Protein AF-A0A0D0SEL2-F1 (afdb_monomer_lite)

Foldseek 3Di:
DPVVVLVVLLVVVVVVLVVCVVDDDDPVCLVVVLVVLLVSCVVRVPHCNLVVVLVVCCVPCVSSSVSSVVSNVVVVVVVVVVVVVVVVVVVVVVVVVVVPDDDDDDD

Structure (mmCIF, N/CA/C/O backbone):
data_AF-A0A0D0SEL2-F1
#
_entry.id   AF-A0A0D0SEL2-F1
#
loop_
_atom_site.group_PDB
_atom_site.id
_atom_site.type_symbol
_atom_site.label_atom_id
_atom_site.label_alt_id
_atom_site.label_comp_id
_atom_site.label_asym_id
_atom_site.label_entity_id
_atom_site.label_seq_id
_atom_site.pdbx_PDB_ins_code
_atom_site.Cartn_x
_atom_site.Cartn_y
_atom_site.Cartn_z
_atom_site.occupancy
_atom_site.B_iso_or_equiv
_atom_site.auth_seq_id
_atom_site.auth_comp_id
_atom_site.auth_asym_id
_atom_site.auth_atom_id
_atom_site.pdbx_PDB_model_num
ATOM 1 N N . MET A 1 1 ? 2.648 6.028 -20.923 1.00 52.12 1 MET A N 1
ATOM 2 C CA . MET A 1 1 ? 2.053 4.824 -20.292 1.00 52.12 1 MET A CA 1
ATOM 3 C C . MET A 1 1 ? 0.564 4.854 -20.600 1.00 52.12 1 MET A C 1
ATOM 5 O O . MET A 1 1 ? 0.037 5.943 -20.703 1.00 52.12 1 MET A O 1
ATOM 9 N N . ASN A 1 2 ? -0.090 3.720 -20.859 1.00 67.12 2 ASN A N 1
ATOM 10 C CA . ASN A 1 2 ? -1.486 3.712 -21.319 1.00 67.12 2 ASN A CA 1
ATOM 11 C C . ASN A 1 2 ? -2.415 4.026 -20.129 1.00 67.12 2 ASN A C 1
ATOM 13 O O . ASN A 1 2 ? -2.504 3.191 -19.227 1.00 67.12 2 ASN A O 1
ATOM 17 N N . ASP A 1 3 ? -3.071 5.189 -20.113 1.00 77.81 3 ASP A N 1
ATOM 18 C CA . ASP A 1 3 ? -3.820 5.729 -18.958 1.00 77.81 3 ASP A CA 1
ATOM 19 C C . ASP A 1 3 ? -4.830 4.728 -18.372 1.00 77.81 3 ASP A C 1
ATOM 21 O O . ASP A 1 3 ? -4.972 4.594 -17.160 1.00 77.81 3 ASP A O 1
ATOM 25 N N . ILE A 1 4 ? -5.440 3.901 -19.224 1.00 82.88 4 ILE A N 1
ATOM 26 C CA . ILE A 1 4 ? -6.373 2.837 -18.820 1.00 82.88 4 ILE A CA 1
ATOM 27 C C . ILE A 1 4 ? -5.707 1.774 -17.931 1.00 82.88 4 ILE A C 1
ATOM 29 O O . ILE A 1 4 ? -6.330 1.268 -17.000 1.00 82.88 4 ILE A O 1
ATOM 33 N N . LYS A 1 5 ? -4.452 1.395 -18.208 1.00 82.44 5 LYS A N 1
ATOM 34 C CA . LYS A 1 5 ? -3.726 0.413 -17.382 1.00 82.44 5 LYS A CA 1
ATOM 35 C C . LYS A 1 5 ? -3.393 0.994 -16.010 1.00 82.44 5 LYS A C 1
ATOM 37 O O . LYS A 1 5 ? -3.497 0.278 -15.021 1.00 82.44 5 LYS A O 1
ATOM 42 N N . SER A 1 6 ? -3.038 2.279 -15.962 1.00 83.69 6 SER A N 1
ATOM 43 C CA . SER A 1 6 ? -2.809 2.992 -14.704 1.00 83.69 6 SER A CA 1
ATOM 44 C C . SER A 1 6 ? -4.096 3.061 -13.882 1.00 83.69 6 SER A C 1
ATOM 46 O O . SER A 1 6 ? -4.086 2.633 -12.737 1.00 83.69 6 SER A O 1
ATOM 48 N N . LEU A 1 7 ? -5.225 3.448 -14.485 1.00 89.50 7 LEU A N 1
ATOM 49 C CA . LEU A 1 7 ? -6.523 3.491 -13.798 1.00 89.50 7 LEU A CA 1
ATOM 50 C C . LEU A 1 7 ? -6.971 2.127 -13.255 1.00 89.50 7 LEU A C 1
ATOM 52 O O . LEU A 1 7 ? -7.503 2.049 -12.151 1.00 89.50 7 LEU A O 1
ATOM 56 N N . LYS A 1 8 ? -6.750 1.039 -14.005 1.00 91.50 8 LYS A N 1
ATOM 57 C CA . LYS A 1 8 ? -7.037 -0.321 -13.516 1.00 91.50 8 LYS A CA 1
ATOM 58 C C . LYS A 1 8 ? -6.174 -0.687 -12.310 1.00 91.50 8 LYS A C 1
ATOM 60 O O . LYS A 1 8 ? -6.702 -1.214 -11.340 1.00 91.50 8 LYS A O 1
ATOM 65 N N . SER A 1 9 ? -4.885 -0.357 -12.364 1.00 90.25 9 SER A N 1
ATOM 66 C CA . SER A 1 9 ? -3.959 -0.567 -11.251 1.00 90.25 9 SER A CA 1
ATOM 67 C C . SER A 1 9 ? -4.385 0.208 -10.002 1.00 90.25 9 SER A C 1
ATOM 69 O O . SER A 1 9 ? -4.382 -0.362 -8.917 1.00 90.25 9 SER A O 1
ATOM 71 N N . GLU A 1 10 ? -4.776 1.479 -10.140 1.00 93.56 10 GLU A N 1
ATOM 72 C CA . GLU A 1 10 ? -5.270 2.275 -9.005 1.00 93.56 10 GLU A CA 1
ATOM 73 C C . GLU A 1 10 ? -6.530 1.654 -8.400 1.00 93.56 10 GLU A C 1
ATOM 75 O O . GLU A 1 10 ? -6.624 1.482 -7.187 1.00 93.56 10 GLU A O 1
ATOM 80 N N . LYS A 1 11 ? -7.480 1.247 -9.250 1.00 95.38 11 LYS A N 1
ATOM 81 C CA . LYS A 1 11 ? -8.711 0.603 -8.794 1.00 95.38 11 LYS A CA 1
ATOM 82 C C . LYS A 1 11 ? -8.430 -0.674 -7.995 1.00 95.38 11 LYS A C 1
ATOM 84 O O . LYS A 1 11 ? -9.000 -0.847 -6.925 1.00 95.38 11 LYS A O 1
ATOM 89 N N . GLU A 1 12 ? -7.561 -1.550 -8.497 1.00 96.44 12 GLU A N 1
ATOM 90 C CA . GLU A 1 12 ? -7.219 -2.811 -7.823 1.00 96.44 12 GLU A CA 1
ATOM 91 C C . GLU A 1 12 ? -6.582 -2.575 -6.446 1.00 96.44 12 GLU A C 1
ATOM 93 O O . GLU A 1 12 ? -6.900 -3.280 -5.485 1.00 96.44 12 GLU A O 1
ATOM 98 N N . VAL A 1 13 ? -5.728 -1.554 -6.326 1.00 95.56 13 VAL A N 1
ATOM 99 C CA . VAL A 1 13 ? -5.121 -1.162 -5.047 1.00 95.56 13 VAL A CA 1
ATOM 100 C C . VAL A 1 13 ? -6.167 -0.594 -4.087 1.00 95.56 13 VAL A C 1
ATOM 102 O O . VAL A 1 13 ? -6.196 -0.996 -2.925 1.00 95.56 13 VAL A O 1
ATOM 105 N N . LEU A 1 14 ? -7.058 0.285 -4.554 1.00 95.50 14 LEU A N 1
ATOM 106 C CA . LEU A 1 14 ? -8.132 0.836 -3.722 1.00 95.50 14 LEU A CA 1
ATOM 107 C C . LEU A 1 14 ? -9.092 -0.248 -3.227 1.00 95.50 14 LEU A C 1
ATOM 109 O O . LEU A 1 14 ? -9.390 -0.286 -2.035 1.00 95.50 14 LEU A O 1
ATOM 113 N N . ASP A 1 15 ? -9.535 -1.153 -4.103 1.00 96.38 15 ASP A N 1
ATOM 114 C CA . ASP A 1 15 ? -10.434 -2.255 -3.736 1.00 96.38 15 ASP A CA 1
ATOM 115 C C . ASP A 1 15 ? -9.804 -3.137 -2.638 1.00 96.38 15 ASP A C 1
ATOM 117 O O . ASP A 1 15 ? -10.468 -3.507 -1.664 1.00 96.38 15 ASP A O 1
ATOM 121 N N . PHE A 1 16 ? -8.501 -3.416 -2.747 1.00 96.50 16 PHE A N 1
ATOM 122 C CA . PHE A 1 16 ? -7.738 -4.130 -1.723 1.00 96.50 16 PHE A CA 1
ATOM 123 C C . PHE A 1 16 ? -7.666 -3.361 -0.397 1.00 96.50 16 PHE A C 1
ATOM 125 O O . PHE A 1 16 ? -7.975 -3.917 0.660 1.00 96.50 16 PHE A O 1
ATOM 132 N N . LEU A 1 17 ? -7.299 -2.080 -0.448 1.00 94.56 17 LEU A N 1
ATOM 133 C CA . LEU A 1 17 ? -7.143 -1.223 0.728 1.00 94.56 17 LEU A CA 1
ATOM 134 C C . LEU A 1 17 ? -8.464 -1.037 1.487 1.00 94.56 17 LEU A C 1
ATOM 136 O O . LEU A 1 17 ? -8.499 -1.191 2.709 1.00 94.56 17 LEU A O 1
ATOM 140 N N . PHE A 1 18 ? -9.572 -0.804 0.779 1.00 93.25 18 PHE A N 1
ATOM 141 C CA . PHE A 1 18 ? -10.907 -0.751 1.383 1.00 93.25 18 PHE A CA 1
ATOM 142 C C . PHE A 1 18 ? -11.337 -2.095 1.983 1.00 93.25 18 PHE A C 1
ATOM 144 O O . PHE A 1 18 ? -12.065 -2.121 2.978 1.00 93.25 18 PHE A O 1
ATOM 151 N N . GLY A 1 19 ? -10.875 -3.213 1.416 1.00 93.12 19 GLY A N 1
ATOM 152 C CA . GLY A 1 19 ? -11.035 -4.536 2.013 1.00 93.12 19 GLY A CA 1
ATOM 153 C C . GLY A 1 19 ? -10.352 -4.647 3.378 1.00 93.12 19 GLY A C 1
ATOM 154 O O . GLY A 1 19 ? -10.956 -5.166 4.316 1.00 93.12 19 GLY A O 1
ATOM 155 N N . LEU A 1 20 ? -9.139 -4.101 3.513 1.00 92.00 20 LEU A N 1
ATOM 156 C CA . LEU A 1 20 ? -8.376 -4.130 4.764 1.00 92.00 20 LEU A CA 1
ATOM 157 C C . LEU A 1 20 ? -8.990 -3.277 5.882 1.00 92.00 20 LEU A C 1
ATOM 159 O O . LEU A 1 20 ? -8.858 -3.657 7.041 1.00 92.00 20 LEU A O 1
ATOM 163 N N . ILE A 1 21 ? -9.701 -2.182 5.572 1.00 88.25 21 ILE A N 1
ATOM 164 C CA . ILE A 1 21 ? -10.388 -1.360 6.599 1.00 88.25 21 ILE A CA 1
ATOM 165 C C . ILE A 1 21 ? -11.343 -2.205 7.441 1.00 88.25 21 ILE A C 1
ATOM 167 O O . ILE A 1 21 ? -11.486 -1.990 8.641 1.00 88.25 21 ILE A O 1
ATOM 171 N N . LYS A 1 22 ? -12.004 -3.179 6.812 1.00 86.12 22 LYS A N 1
ATOM 172 C CA . LYS A 1 22 ? -13.014 -4.019 7.466 1.00 86.12 22 LYS A CA 1
ATOM 173 C C . LYS A 1 22 ? -12.406 -5.066 8.401 1.00 86.12 22 LYS A C 1
ATOM 175 O O . LYS A 1 22 ? -13.153 -5.784 9.061 1.00 86.12 22 LYS A O 1
ATOM 180 N N . ILE A 1 23 ? -11.080 -5.188 8.427 1.00 89.12 23 ILE A N 1
ATOM 181 C CA . ILE A 1 23 ? -10.359 -6.191 9.201 1.00 89.12 23 ILE A CA 1
ATOM 182 C C . ILE A 1 23 ? -9.791 -5.533 10.455 1.00 89.12 23 ILE A C 1
ATOM 184 O O . ILE A 1 23 ? -9.002 -4.592 10.387 1.00 89.12 23 ILE A O 1
ATOM 188 N N . GLU A 1 24 ? -10.148 -6.073 11.618 1.00 89.81 24 GLU A N 1
ATOM 189 C CA . GLU A 1 24 ? -9.512 -5.687 12.872 1.00 89.81 24 GLU A CA 1
ATOM 190 C C . GLU A 1 24 ? -8.069 -6.212 12.915 1.00 89.81 24 GLU A C 1
ATOM 192 O O . GLU A 1 24 ? -7.814 -7.417 12.800 1.00 89.81 24 GLU A O 1
ATOM 197 N N . ILE A 1 25 ? -7.108 -5.301 13.075 1.00 90.00 25 ILE A N 1
ATOM 198 C CA . ILE A 1 25 ? -5.687 -5.645 13.140 1.00 90.00 25 ILE A CA 1
ATOM 199 C C . ILE A 1 25 ? -5.320 -5.969 14.584 1.00 90.00 25 ILE A C 1
ATOM 201 O O . ILE A 1 25 ? -5.417 -5.135 15.482 1.00 90.00 25 ILE A O 1
ATOM 205 N N . THR A 1 26 ? -4.846 -7.188 14.794 1.00 92.81 26 THR A N 1
ATOM 206 C CA . THR A 1 26 ? -4.451 -7.731 16.090 1.00 92.81 26 THR A CA 1
ATOM 207 C C . THR A 1 26 ? -3.031 -8.285 16.014 1.00 92.81 26 THR A C 1
ATOM 209 O O . THR A 1 26 ? -2.457 -8.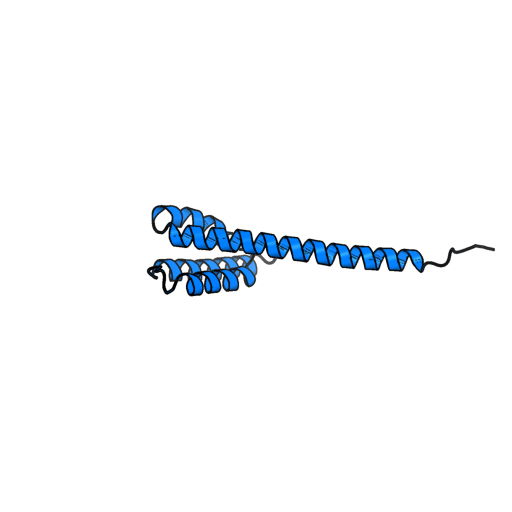471 14.941 1.00 92.81 26 THR A O 1
ATOM 212 N N . LYS A 1 27 ? -2.437 -8.606 17.167 1.00 91.31 27 LYS A N 1
ATOM 213 C CA . LYS A 1 27 ? -1.076 -9.165 17.219 1.00 91.31 27 LYS A CA 1
ATOM 214 C C . LYS A 1 27 ? -0.927 -10.495 16.471 1.00 91.31 27 LYS A C 1
ATOM 216 O O . LYS A 1 27 ? 0.181 -10.831 16.080 1.00 91.31 27 LYS A O 1
ATOM 221 N N . THR A 1 28 ? -2.008 -11.251 16.287 1.00 93.88 28 THR A N 1
ATOM 222 C CA . THR A 1 28 ? -1.969 -12.571 15.641 1.00 93.88 28 THR A CA 1
ATOM 223 C C . THR A 1 28 ? -2.065 -12.499 14.119 1.00 93.88 28 THR A C 1
ATOM 225 O O . THR A 1 28 ? -1.640 -13.439 13.455 1.00 93.88 28 THR A O 1
ATOM 228 N N . ASN A 1 29 ? -2.603 -11.411 13.554 1.00 93.81 29 ASN A N 1
ATOM 229 C CA . ASN A 1 29 ? -2.802 -11.271 12.106 1.00 93.81 29 ASN A CA 1
ATOM 230 C C . ASN A 1 29 ? -1.950 -10.167 11.459 1.00 93.81 29 ASN A C 1
ATOM 232 O O . ASN A 1 29 ? -1.878 -10.106 10.233 1.00 93.81 29 ASN A O 1
ATOM 236 N N . ILE A 1 30 ? -1.269 -9.334 12.254 1.00 93.69 30 ILE A N 1
ATOM 237 C CA . ILE A 1 30 ? -0.495 -8.188 11.762 1.00 93.69 30 ILE A CA 1
ATOM 238 C C . ILE A 1 30 ? 0.579 -8.573 10.735 1.00 93.69 30 ILE A C 1
ATOM 240 O O . ILE A 1 30 ? 0.722 -7.898 9.718 1.00 93.69 30 ILE A O 1
ATOM 244 N N . GLU A 1 31 ? 1.294 -9.681 10.944 1.00 93.38 31 GLU A N 1
ATOM 245 C CA . GLU A 1 31 ? 2.327 -10.156 10.013 1.00 93.38 31 GLU A CA 1
ATOM 246 C C . GLU A 1 31 ? 1.728 -10.631 8.685 1.00 93.38 31 GLU A C 1
ATOM 248 O O . GLU A 1 31 ? 2.267 -10.347 7.613 1.00 93.38 31 GLU A O 1
ATOM 253 N N . SER A 1 32 ? 0.579 -11.308 8.748 1.00 95.38 32 SER A N 1
ATOM 254 C CA . SER A 1 32 ? -0.142 -11.767 7.561 1.00 95.38 32 SER A CA 1
ATOM 255 C C . SER A 1 32 ? -0.659 -10.582 6.745 1.00 95.38 32 SER A C 1
ATOM 257 O O . SER A 1 32 ? -0.410 -10.520 5.543 1.00 95.38 32 SER A O 1
ATOM 259 N N . ILE A 1 33 ? -1.279 -9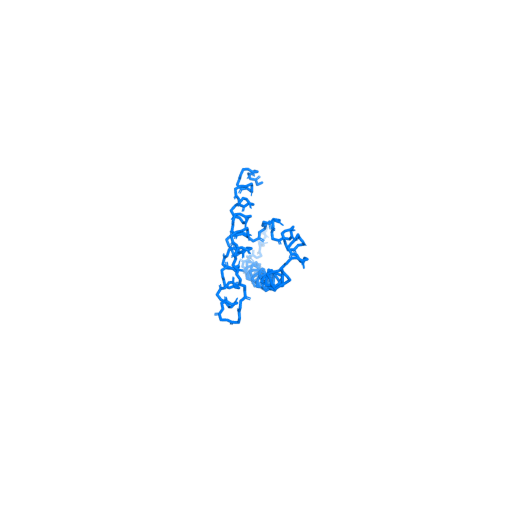.593 7.397 1.00 94.44 33 ILE A N 1
ATOM 260 C CA . ILE A 1 33 ? -1.761 -8.366 6.744 1.00 94.44 33 ILE A CA 1
ATOM 261 C C . ILE A 1 33 ? -0.591 -7.580 6.142 1.00 94.44 33 ILE A C 1
ATOM 263 O O . ILE A 1 33 ? -0.669 -7.147 4.994 1.00 94.44 33 ILE A O 1
ATOM 267 N N . SER A 1 34 ? 0.518 -7.444 6.875 1.00 93.88 34 SER A N 1
ATOM 268 C CA . SER A 1 34 ? 1.738 -6.803 6.371 1.00 93.88 34 SER A CA 1
ATOM 269 C C . SER A 1 34 ? 2.267 -7.498 5.111 1.00 93.88 34 SER A C 1
ATOM 271 O O . SER A 1 34 ? 2.580 -6.837 4.123 1.00 93.88 34 SER A O 1
ATOM 273 N N . SER A 1 35 ? 2.290 -8.834 5.107 1.00 93.75 35 SER A N 1
ATOM 274 C CA . SER A 1 35 ? 2.727 -9.628 3.951 1.00 93.75 35 SER A CA 1
ATOM 275 C C . SER A 1 35 ? 1.803 -9.434 2.746 1.00 93.75 35 SER A C 1
ATOM 277 O O . SER A 1 35 ? 2.283 -9.241 1.631 1.00 93.75 35 SER A O 1
ATOM 279 N N . MET A 1 36 ? 0.483 -9.399 2.962 1.00 95.75 36 MET A N 1
ATOM 280 C CA . MET A 1 36 ? -0.490 -9.114 1.900 1.00 95.75 36 MET A CA 1
ATOM 281 C C . MET A 1 36 ? -0.284 -7.720 1.293 1.00 95.75 36 MET A C 1
ATOM 283 O O . MET A 1 36 ? -0.322 -7.573 0.071 1.00 95.75 36 MET A O 1
ATOM 287 N N . ILE A 1 37 ? -0.043 -6.703 2.130 1.00 94.88 37 ILE A N 1
ATOM 288 C CA . ILE A 1 37 ? 0.270 -5.340 1.671 1.00 94.88 37 ILE A CA 1
ATOM 289 C C . ILE A 1 37 ? 1.546 -5.359 0.825 1.00 94.88 37 ILE A C 1
ATOM 291 O O . ILE A 1 37 ? 1.548 -4.828 -0.285 1.00 94.88 37 ILE A O 1
ATOM 295 N N . TYR A 1 38 ? 2.607 -6.008 1.311 1.00 92.56 38 TYR A N 1
ATOM 296 C CA . TYR A 1 38 ? 3.879 -6.108 0.599 1.00 92.56 38 TYR A CA 1
ATOM 297 C C . TYR A 1 38 ? 3.731 -6.764 -0.782 1.00 92.56 38 TYR A C 1
ATOM 299 O O . TYR A 1 38 ? 4.210 -6.229 -1.783 1.00 92.56 38 TYR A O 1
ATOM 307 N N . GLU A 1 39 ? 3.027 -7.895 -0.865 1.00 92.75 39 GLU A N 1
ATOM 308 C CA . GLU A 1 39 ? 2.774 -8.588 -2.133 1.00 92.75 39 GLU A CA 1
ATOM 309 C C . GLU A 1 39 ? 1.973 -7.734 -3.118 1.00 92.75 39 GLU A C 1
ATOM 311 O O . GLU A 1 39 ? 2.253 -7.733 -4.320 1.00 92.75 39 GLU A O 1
ATOM 316 N N . MET A 1 40 ? 0.981 -6.992 -2.625 1.00 94.75 40 MET A N 1
ATOM 317 C CA . MET A 1 40 ? 0.172 -6.118 -3.466 1.00 94.75 40 MET A CA 1
ATOM 318 C C . MET A 1 40 ? 0.976 -4.907 -3.958 1.00 94.75 40 MET A C 1
ATOM 320 O O . MET A 1 40 ? 0.881 -4.540 -5.131 1.00 94.75 40 MET A O 1
ATOM 324 N N . MET A 1 41 ? 1.843 -4.341 -3.114 1.00 92.00 41 MET A N 1
ATOM 325 C CA . MET A 1 41 ? 2.779 -3.285 -3.512 1.00 92.00 41 MET A CA 1
ATOM 326 C C . MET A 1 41 ? 3.807 -3.777 -4.537 1.00 92.00 41 MET A C 1
ATOM 328 O O . MET A 1 41 ? 4.156 -3.035 -5.447 1.00 92.00 41 MET A O 1
ATOM 332 N N . LEU A 1 42 ? 4.262 -5.032 -4.464 1.00 88.88 42 LEU A N 1
ATOM 333 C CA . LEU A 1 42 ? 5.133 -5.606 -5.499 1.00 88.88 42 LEU A CA 1
ATOM 334 C C . LEU A 1 42 ? 4.443 -5.693 -6.868 1.00 88.88 42 LEU A C 1
ATOM 336 O O . LEU A 1 42 ? 5.101 -5.518 -7.895 1.00 88.88 42 LEU A O 1
ATOM 340 N N . LYS A 1 43 ? 3.131 -5.959 -6.891 1.00 90.25 43 LYS A N 1
ATOM 341 C CA . LYS A 1 43 ? 2.330 -6.002 -8.126 1.00 90.25 43 LYS A CA 1
ATOM 342 C C . LYS A 1 43 ? 2.038 -4.602 -8.671 1.00 90.25 43 LYS A C 1
ATOM 344 O O . LYS A 1 43 ? 2.093 -4.403 -9.883 1.00 90.25 43 LYS A O 1
ATOM 349 N N . HIS A 1 44 ? 1.780 -3.640 -7.783 1.00 90.62 44 HIS A N 1
ATOM 350 C CA . HIS A 1 44 ? 1.387 -2.269 -8.125 1.00 90.62 44 HIS A CA 1
ATOM 351 C C . HIS A 1 44 ? 2.272 -1.221 -7.420 1.00 90.62 44 HIS A C 1
ATOM 353 O O . HIS A 1 44 ? 1.775 -0.434 -6.609 1.00 90.62 44 HIS A O 1
ATOM 359 N N . PRO A 1 45 ? 3.587 -1.180 -7.712 1.00 85.19 45 PRO A N 1
ATOM 360 C CA . PRO A 1 45 ? 4.556 -0.409 -6.922 1.00 85.19 45 PRO A CA 1
ATOM 361 C C . PRO A 1 45 ? 4.458 1.106 -7.098 1.00 85.19 45 PRO A C 1
ATOM 363 O O . PRO A 1 45 ? 4.979 1.851 -6.279 1.00 85.19 45 PRO A O 1
ATOM 366 N N . THR A 1 46 ? 3.829 1.571 -8.176 1.00 84.75 46 THR A N 1
ATOM 367 C CA . THR A 1 46 ? 3.714 2.994 -8.520 1.00 84.75 46 THR A CA 1
ATOM 368 C C . THR A 1 46 ? 2.298 3.533 -8.345 1.00 84.75 46 THR A C 1
ATOM 370 O O . THR A 1 46 ? 2.009 4.607 -8.864 1.00 84.75 46 THR A O 1
ATOM 373 N N . ALA A 1 47 ? 1.395 2.773 -7.718 1.00 89.06 47 ALA A N 1
ATOM 374 C CA . ALA A 1 47 ? 0.028 3.236 -7.523 1.00 89.06 47 ALA A CA 1
ATOM 375 C C . ALA A 1 47 ? 0.009 4.387 -6.507 1.00 89.06 47 ALA A C 1
ATOM 377 O O . ALA A 1 47 ? 0.530 4.242 -5.399 1.00 89.06 47 ALA A O 1
ATOM 378 N N . THR A 1 48 ? -0.584 5.524 -6.861 1.00 88.56 48 THR A N 1
ATOM 379 C CA . THR A 1 48 ? -0.639 6.690 -5.962 1.00 88.56 48 THR A CA 1
ATOM 380 C C . THR A 1 48 ? -1.586 6.451 -4.792 1.00 88.56 48 THR A C 1
ATOM 382 O O . THR A 1 48 ? -1.383 7.004 -3.711 1.00 88.56 48 THR A O 1
ATOM 385 N N . SER A 1 49 ? -2.549 5.541 -4.966 1.00 92.44 49 SER A N 1
ATOM 386 C CA . SER A 1 49 ? -3.520 5.157 -3.940 1.00 92.44 49 SER A CA 1
ATOM 387 C C . SER A 1 49 ? -2.887 4.707 -2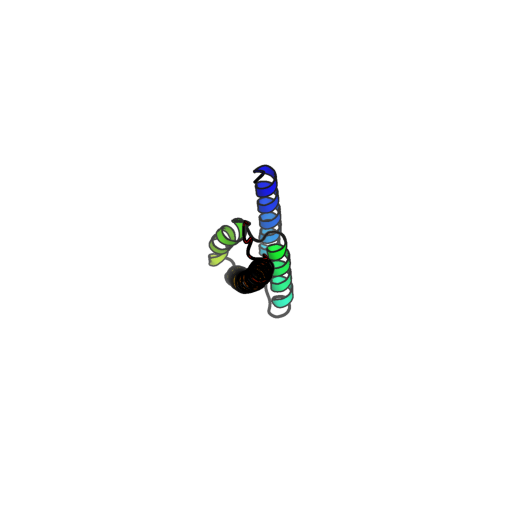.619 1.00 92.44 49 SER A C 1
ATOM 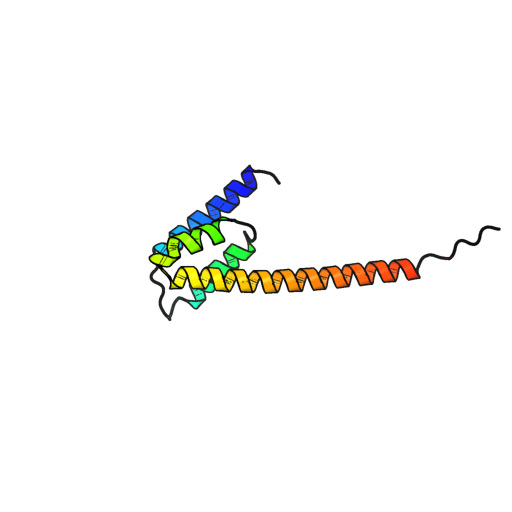389 O O . SER A 1 49 ? -3.499 4.904 -1.575 1.00 92.44 49 SER A O 1
ATOM 391 N N . TRP A 1 50 ? -1.665 4.155 -2.615 1.00 91.94 50 TRP A N 1
ATOM 392 C CA . TRP A 1 50 ? -0.957 3.816 -1.369 1.00 91.94 50 TRP A CA 1
ATOM 393 C C . TRP A 1 50 ? -0.730 5.041 -0.481 1.00 91.94 50 TRP A C 1
ATOM 395 O O . TRP A 1 50 ? -0.967 4.993 0.728 1.00 91.94 50 TRP A O 1
ATOM 405 N N . PHE A 1 51 ? -0.284 6.137 -1.095 1.00 88.94 51 PHE A N 1
ATOM 406 C CA . PHE A 1 51 ? -0.007 7.392 -0.415 1.00 88.94 51 PHE A CA 1
ATOM 407 C C . PHE A 1 51 ? -1.312 8.035 0.049 1.00 88.94 51 PHE A C 1
ATOM 409 O O . PHE A 1 51 ? -1.471 8.279 1.245 1.00 88.94 51 PHE A O 1
ATOM 416 N N . ASP A 1 52 ? -2.260 8.236 -0.869 1.00 89.44 52 ASP A N 1
ATOM 417 C CA . ASP A 1 52 ? -3.523 8.931 -0.592 1.00 89.44 52 ASP A CA 1
ATOM 418 C C . ASP A 1 52 ? -4.319 8.229 0.514 1.00 89.44 52 ASP A C 1
ATOM 420 O O . ASP A 1 52 ? -4.784 8.853 1.473 1.00 89.44 52 ASP A O 1
ATOM 424 N N . PHE A 1 53 ? -4.402 6.902 0.434 1.00 91.31 53 PHE A N 1
ATOM 425 C CA . PHE A 1 53 ? -5.124 6.099 1.408 1.00 91.31 53 PHE A CA 1
ATOM 426 C C . PHE A 1 53 ? -4.459 6.103 2.785 1.00 91.31 53 PHE A C 1
ATOM 428 O O . PHE A 1 53 ? -5.153 6.177 3.799 1.00 91.31 53 PHE A O 1
ATOM 435 N N . ARG A 1 54 ? -3.119 6.062 2.850 1.00 91.25 54 ARG A N 1
ATOM 436 C CA . ARG A 1 54 ? -2.389 6.155 4.124 1.00 91.25 54 ARG A CA 1
ATOM 437 C C . ARG A 1 54 ? -2.764 7.427 4.882 1.00 91.25 54 ARG A C 1
ATOM 439 O O . ARG A 1 54 ? -2.941 7.361 6.095 1.00 91.25 54 ARG A O 1
ATOM 446 N N . PHE A 1 55 ? -2.876 8.566 4.192 1.00 88.62 55 PHE A N 1
ATOM 447 C CA . PHE A 1 55 ? -3.307 9.815 4.827 1.00 88.62 55 PHE A CA 1
ATOM 448 C C . PHE A 1 55 ? -4.761 9.741 5.272 1.00 88.62 55 PHE A C 1
ATOM 450 O O . PHE A 1 55 ? -5.042 10.048 6.430 1.00 88.62 55 PHE A O 1
ATOM 457 N N . ALA A 1 56 ? -5.652 9.274 4.397 1.00 88.56 56 ALA A N 1
ATOM 458 C CA . ALA A 1 56 ? -7.078 9.186 4.693 1.00 88.56 56 ALA A CA 1
ATOM 459 C C . ALA A 1 56 ? -7.378 8.303 5.916 1.00 88.56 56 ALA A C 1
ATOM 461 O O . ALA A 1 56 ? -8.174 8.678 6.768 1.00 88.56 56 ALA A O 1
ATOM 462 N N . VAL A 1 57 ? -6.703 7.157 6.045 1.00 88.94 57 VAL A N 1
ATOM 463 C CA . VAL A 1 57 ? -6.971 6.195 7.125 1.00 88.94 57 VAL A CA 1
ATOM 464 C C . VAL A 1 57 ? -6.182 6.481 8.408 1.00 88.94 57 VAL A C 1
ATOM 466 O O . VAL A 1 57 ? -6.386 5.817 9.421 1.00 88.94 57 VAL A O 1
ATOM 469 N N . SER A 1 58 ? -5.269 7.457 8.403 1.00 82.62 58 SER A N 1
ATOM 470 C CA . SER A 1 58 ? -4.380 7.720 9.546 1.00 82.62 58 SER A CA 1
ATOM 471 C C . SER A 1 58 ? -5.111 8.166 10.818 1.00 82.62 58 SER A C 1
ATOM 473 O O . SER A 1 58 ? -4.612 7.935 11.921 1.00 82.62 58 SER A O 1
ATOM 475 N N . GLU A 1 59 ? -6.294 8.766 10.687 1.00 81.50 59 GLU A N 1
ATOM 476 C CA . GLU A 1 59 ? -7.119 9.170 11.829 1.00 81.50 59 GLU A CA 1
ATOM 477 C C . GLU A 1 59 ? -7.951 8.003 12.385 1.00 81.50 59 GLU A C 1
ATOM 479 O O . GLU A 1 59 ? -8.095 7.879 13.601 1.00 81.50 59 GLU A O 1
ATOM 484 N N . GLU A 1 60 ? -8.428 7.110 11.514 1.00 82.94 60 GLU A N 1
ATOM 485 C CA . GLU A 1 60 ? -9.356 6.024 11.859 1.00 82.94 60 GLU A CA 1
ATOM 486 C C . GLU A 1 60 ? -8.643 4.708 12.210 1.00 82.94 60 GLU A C 1
ATOM 488 O O . GLU A 1 60 ? -9.048 3.994 13.126 1.00 82.94 60 GLU A O 1
ATOM 493 N N . ASN A 1 61 ? -7.555 4.380 11.507 1.00 86.50 61 ASN A N 1
ATOM 494 C CA . ASN A 1 61 ? -6.795 3.144 11.681 1.00 86.50 61 ASN A CA 1
ATOM 495 C C . ASN A 1 61 ? -5.286 3.394 11.524 1.00 86.50 61 ASN A C 1
ATOM 497 O O . ASN A 1 61 ? -4.655 3.069 10.513 1.00 86.50 61 ASN A O 1
ATOM 501 N N . LYS A 1 62 ? -4.691 3.952 12.586 1.00 89.56 62 LYS A N 1
ATOM 502 C CA . LYS A 1 62 ? -3.252 4.260 12.671 1.00 89.56 62 LYS A CA 1
ATOM 503 C C . LYS A 1 62 ? -2.357 3.059 12.375 1.00 89.56 62 LYS A C 1
ATOM 505 O O . LYS A 1 62 ? -1.335 3.219 11.716 1.00 89.56 62 LYS A O 1
ATOM 510 N N . VAL A 1 63 ? -2.745 1.868 12.834 1.00 92.19 63 VAL A N 1
ATOM 511 C CA . VAL A 1 63 ? -1.947 0.646 12.652 1.00 92.19 63 VAL A CA 1
ATOM 512 C C . VAL A 1 63 ? -1.868 0.277 11.172 1.00 92.19 63 VAL A C 1
ATOM 514 O O . VAL A 1 63 ? -0.784 -0.008 10.670 1.00 92.19 63 VAL A O 1
ATOM 517 N N . LEU A 1 64 ? -2.988 0.340 10.446 1.00 92.19 64 LEU A N 1
ATOM 518 C CA . LEU A 1 64 ? -3.001 0.084 9.006 1.00 92.19 64 LEU A CA 1
ATOM 519 C C . LEU A 1 64 ? -2.157 1.113 8.240 1.00 92.19 64 LEU A C 1
ATOM 521 O O . LEU A 1 64 ? -1.358 0.737 7.381 1.00 92.19 64 LEU A O 1
ATOM 525 N N . ALA A 1 65 ? -2.284 2.399 8.580 1.00 92.06 65 ALA A N 1
ATOM 526 C CA . ALA A 1 65 ? -1.477 3.459 7.975 1.00 92.06 65 ALA A CA 1
ATOM 527 C C . ALA A 1 65 ? 0.032 3.242 8.207 1.00 92.06 65 ALA A C 1
ATOM 529 O O . ALA A 1 65 ? 0.846 3.439 7.299 1.00 92.06 65 ALA A O 1
ATOM 530 N N . GLU A 1 66 ? 0.413 2.799 9.406 1.00 93.31 66 GLU A N 1
ATOM 531 C CA . GLU A 1 66 ? 1.799 2.486 9.748 1.00 93.31 66 GLU A CA 1
ATOM 532 C C . GLU A 1 66 ? 2.316 1.264 8.979 1.00 93.31 66 GLU A C 1
ATOM 534 O O . GLU A 1 66 ? 3.410 1.323 8.417 1.00 93.31 66 GLU A O 1
ATOM 539 N N . LEU A 1 67 ? 1.514 0.202 8.847 1.00 93.62 67 LEU A N 1
ATOM 540 C CA . LEU A 1 67 ? 1.871 -0.973 8.041 1.00 93.62 67 LEU A CA 1
ATOM 541 C C . LEU A 1 67 ? 2.113 -0.622 6.571 1.00 93.62 67 LEU A C 1
ATOM 543 O O . LEU A 1 67 ? 3.089 -1.095 5.987 1.00 93.62 67 LEU A O 1
ATOM 547 N N . ILE A 1 68 ? 1.263 0.220 5.979 1.00 92.50 68 ILE A N 1
ATOM 548 C CA . ILE A 1 68 ? 1.448 0.706 4.604 1.00 92.50 68 ILE A CA 1
ATOM 549 C C . ILE A 1 68 ? 2.764 1.491 4.509 1.00 92.50 68 ILE A C 1
ATOM 551 O O . ILE A 1 68 ? 3.591 1.203 3.649 1.00 92.50 68 ILE A O 1
ATOM 555 N N . SER A 1 69 ? 3.008 2.417 5.441 1.00 92.50 69 SER A N 1
ATOM 556 C CA . SER A 1 69 ? 4.231 3.235 5.484 1.00 92.50 69 SER A CA 1
ATOM 557 C C . SER A 1 69 ? 5.513 2.405 5.613 1.00 92.50 69 SER A C 1
ATOM 559 O O . SER A 1 69 ? 6.509 2.669 4.937 1.00 92.50 69 SER A O 1
ATOM 561 N N . VAL A 1 70 ? 5.506 1.389 6.479 1.00 92.62 70 VAL A N 1
ATOM 562 C CA . VAL A 1 70 ? 6.656 0.500 6.685 1.00 92.62 70 VAL A CA 1
ATOM 563 C C . VAL A 1 70 ? 6.935 -0.320 5.429 1.00 92.62 70 VAL A C 1
ATOM 565 O O . VAL A 1 70 ? 8.088 -0.408 5.002 1.00 92.62 70 VAL A O 1
ATOM 568 N N . ASN A 1 71 ? 5.899 -0.887 4.809 1.00 91.50 71 ASN A N 1
ATOM 569 C CA . ASN A 1 71 ? 6.063 -1.683 3.595 1.00 91.50 71 ASN A CA 1
ATOM 570 C C . ASN A 1 71 ? 6.523 -0.842 2.400 1.00 91.50 71 ASN A C 1
ATOM 572 O O . ASN A 1 71 ? 7.411 -1.283 1.671 1.00 91.50 71 ASN A O 1
ATOM 576 N N . GLU A 1 72 ? 6.018 0.383 2.258 1.00 87.31 72 GLU A N 1
ATOM 577 C CA . GLU A 1 72 ? 6.461 1.335 1.235 1.00 87.31 72 GLU A CA 1
ATOM 578 C C . GLU A 1 72 ? 7.966 1.631 1.370 1.00 87.31 72 GLU A C 1
ATOM 580 O O . GLU A 1 72 ? 8.732 1.418 0.430 1.00 87.31 72 GLU A O 1
ATOM 585 N N . LYS A 1 73 ? 8.431 1.995 2.575 1.00 86.81 73 LYS A N 1
ATOM 586 C CA . LYS A 1 73 ? 9.861 2.249 2.850 1.00 86.81 73 LYS A CA 1
ATOM 587 C C . LYS A 1 73 ? 10.738 1.020 2.614 1.00 86.81 73 LYS A C 1
ATOM 589 O O . LYS A 1 73 ? 11.854 1.127 2.097 1.00 86.81 73 LYS A O 1
ATOM 594 N N . ASN A 1 74 ? 10.253 -0.157 3.007 1.00 86.00 74 ASN A N 1
ATOM 595 C CA . ASN A 1 74 ? 10.966 -1.410 2.780 1.00 86.00 74 ASN A CA 1
ATOM 596 C C . ASN A 1 74 ? 11.104 -1.690 1.281 1.00 86.00 74 ASN A C 1
ATOM 598 O O . ASN A 1 74 ? 12.188 -2.059 0.821 1.00 86.00 74 ASN A O 1
ATOM 602 N N . LEU A 1 75 ? 10.037 -1.470 0.513 1.00 83.19 75 LEU A N 1
ATOM 603 C CA . LEU A 1 75 ? 10.046 -1.668 -0.927 1.00 83.19 75 LEU A CA 1
ATOM 604 C C . LEU A 1 75 ? 10.961 -0.666 -1.635 1.00 83.19 75 LEU A C 1
ATOM 606 O O . LEU A 1 75 ? 11.753 -1.082 -2.478 1.00 83.19 75 LEU A O 1
ATOM 610 N N . GLU A 1 76 ? 10.931 0.615 -1.261 1.00 78.94 76 GLU A N 1
ATOM 611 C CA . GLU A 1 76 ? 11.857 1.630 -1.779 1.00 78.94 76 GLU A CA 1
ATOM 612 C C . GLU A 1 76 ? 13.316 1.229 -1.544 1.00 78.94 76 GLU A C 1
ATOM 614 O O . GLU A 1 76 ? 14.138 1.277 -2.461 1.00 78.94 76 GLU A O 1
ATOM 619 N N . SER A 1 77 ? 13.643 0.762 -0.337 1.00 73.50 77 SER A N 1
ATOM 620 C CA . SER A 1 77 ? 14.987 0.284 0.006 1.00 73.50 77 SER A CA 1
ATOM 621 C C . SER A 1 77 ? 15.416 -0.900 -0.870 1.00 73.50 77 SER A C 1
ATOM 623 O O . SER A 1 77 ? 16.546 -0.929 -1.372 1.00 73.50 77 SER A O 1
ATOM 625 N N . VAL A 1 78 ? 14.517 -1.861 -1.109 1.00 68.38 78 VAL A N 1
ATOM 626 C CA . VAL A 1 78 ? 14.776 -3.031 -1.967 1.00 68.38 78 VAL A CA 1
ATOM 627 C C . VAL A 1 78 ? 14.922 -2.626 -3.436 1.00 68.38 78 VAL A C 1
ATOM 629 O O . VAL A 1 78 ? 15.881 -3.038 -4.093 1.00 68.38 78 VAL A O 1
ATOM 632 N N . MET A 1 79 ? 14.030 -1.775 -3.940 1.00 71.19 79 MET A N 1
ATOM 633 C CA . MET A 1 79 ? 14.067 -1.240 -5.302 1.00 71.19 79 MET A CA 1
ATOM 634 C C . MET A 1 79 ? 15.368 -0.473 -5.548 1.00 71.19 79 MET A C 1
ATOM 636 O O . MET A 1 79 ? 16.085 -0.769 -6.502 1.00 71.19 79 MET A O 1
ATOM 640 N N . LEU A 1 80 ? 15.741 0.450 -4.656 1.00 68.88 80 LEU A N 1
ATOM 641 C CA . LEU A 1 80 ? 16.986 1.217 -4.750 1.00 68.88 80 LEU A CA 1
ATOM 642 C C . LEU A 1 80 ? 18.228 0.317 -4.734 1.00 68.88 80 LEU A C 1
ATOM 644 O O . LEU A 1 80 ? 19.181 0.576 -5.473 1.00 68.88 80 LEU A O 1
ATOM 648 N N . ARG A 1 81 ? 18.242 -0.749 -3.921 1.00 61.69 81 ARG A N 1
ATOM 649 C CA . ARG A 1 81 ? 19.335 -1.739 -3.924 1.00 61.69 81 ARG A CA 1
ATOM 650 C C . ARG A 1 81 ? 19.433 -2.460 -5.264 1.00 61.69 81 ARG A C 1
ATOM 652 O O . ARG A 1 81 ? 20.533 -2.535 -5.810 1.00 61.69 81 ARG A O 1
ATOM 659 N N . LYS A 1 82 ? 18.303 -2.917 -5.810 1.00 67.00 82 LYS A N 1
ATOM 660 C CA . LYS A 1 82 ? 18.246 -3.606 -7.104 1.00 67.00 82 LYS A CA 1
ATOM 661 C C . LYS A 1 82 ? 18.698 -2.697 -8.248 1.00 67.00 82 LYS A C 1
ATOM 663 O O . LYS A 1 82 ? 19.595 -3.074 -8.993 1.00 67.00 82 LYS A O 1
ATOM 668 N N . TYR A 1 83 ? 18.194 -1.463 -8.311 1.00 66.38 83 TYR A N 1
ATOM 669 C CA . TYR A 1 83 ? 18.639 -0.470 -9.296 1.00 66.38 83 TYR A CA 1
ATOM 670 C C . TYR A 1 83 ? 20.146 -0.198 -9.213 1.00 66.38 83 TYR A C 1
ATOM 672 O O . TYR A 1 83 ? 20.819 -0.125 -10.240 1.00 66.38 83 TYR A O 1
ATOM 680 N N . ARG A 1 84 ? 20.711 -0.081 -8.002 1.00 61.88 84 ARG A N 1
ATOM 681 C CA . ARG A 1 84 ? 22.165 0.086 -7.819 1.00 61.88 84 ARG A CA 1
ATOM 682 C C . ARG A 1 84 ? 22.956 -1.139 -8.277 1.00 61.88 84 ARG A C 1
ATOM 684 O O . ARG A 1 84 ? 24.056 -0.982 -8.804 1.00 61.88 84 ARG A O 1
ATOM 691 N N . GLU A 1 85 ? 22.444 -2.342 -8.051 1.00 67.62 85 GLU A N 1
ATOM 692 C CA . GLU A 1 85 ? 23.086 -3.581 -8.493 1.00 67.62 85 GLU A CA 1
ATOM 693 C C . GLU A 1 85 ? 23.050 -3.728 -10.018 1.00 67.62 85 GLU A C 1
ATOM 695 O O . GLU A 1 85 ? 24.085 -4.003 -10.629 1.00 67.62 85 GLU A O 1
ATOM 700 N N . ASP A 1 86 ? 21.905 -3.457 -10.639 1.00 69.56 86 ASP A N 1
ATOM 701 C CA . ASP A 1 86 ? 21.744 -3.495 -12.092 1.00 69.56 86 ASP A CA 1
ATOM 702 C C . ASP A 1 86 ? 22.614 -2.423 -12.763 1.00 69.56 86 ASP A C 1
ATOM 704 O O . ASP A 1 86 ? 23.348 -2.727 -13.701 1.00 69.56 86 ASP A O 1
ATOM 708 N N . ALA A 1 87 ? 22.675 -1.204 -12.214 1.00 63.62 87 ALA A N 1
ATOM 709 C CA . ALA A 1 87 ? 23.587 -0.162 -12.694 1.00 63.62 87 ALA A CA 1
ATOM 710 C C . ALA A 1 87 ? 25.069 -0.577 -12.599 1.00 63.62 87 ALA A C 1
ATOM 712 O O . ALA A 1 87 ? 25.857 -0.274 -13.498 1.00 63.62 87 ALA A O 1
ATOM 713 N N . ARG A 1 88 ? 25.469 -1.300 -11.541 1.00 66.38 88 ARG A N 1
ATOM 714 C CA . ARG A 1 88 ? 26.830 -1.859 -11.421 1.00 66.38 88 ARG A CA 1
ATOM 715 C C . ARG A 1 88 ? 27.101 -2.930 -12.473 1.00 66.38 88 ARG A C 1
ATOM 717 O O . ARG A 1 88 ? 28.192 -2.932 -13.040 1.00 66.38 88 ARG A O 1
ATOM 724 N N . LYS A 1 89 ? 26.136 -3.813 -12.750 1.00 71.50 89 LYS A N 1
ATOM 725 C CA . LYS A 1 89 ? 26.244 -4.831 -13.808 1.00 71.50 89 LYS A CA 1
ATOM 726 C C . LYS A 1 89 ? 26.386 -4.174 -15.179 1.00 71.50 89 LYS A C 1
ATOM 728 O O . LYS A 1 89 ? 27.319 -4.509 -15.903 1.00 71.50 89 LYS A O 1
ATOM 733 N N . THR A 1 90 ? 25.552 -3.180 -15.486 1.00 68.06 90 THR A N 1
ATOM 734 C CA . THR A 1 90 ? 25.625 -2.415 -16.739 1.00 68.06 90 THR A CA 1
ATOM 735 C C . THR A 1 90 ? 26.957 -1.682 -16.874 1.00 68.06 90 THR A C 1
ATOM 737 O O . THR A 1 90 ? 27.599 -1.774 -17.916 1.00 68.06 90 THR A O 1
ATOM 740 N N . ARG A 1 91 ? 27.438 -1.018 -15.813 1.00 63.75 91 ARG A N 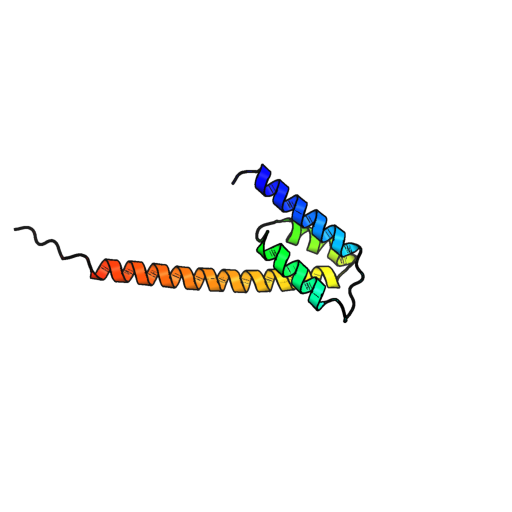1
ATOM 741 C CA . ARG A 1 91 ? 28.753 -0.356 -15.821 1.00 63.75 91 ARG A CA 1
ATOM 742 C C . ARG A 1 91 ? 29.896 -1.344 -16.059 1.00 63.75 91 ARG A C 1
ATOM 744 O O . ARG A 1 91 ? 30.800 -1.039 -16.827 1.00 63.75 91 ARG A O 1
ATOM 751 N N . LYS A 1 92 ? 29.866 -2.516 -15.417 1.00 64.12 92 LYS A N 1
ATOM 752 C CA . LYS A 1 92 ? 30.880 -3.565 -15.608 1.00 64.12 92 LYS A CA 1
ATOM 753 C C . LYS A 1 92 ? 30.853 -4.123 -17.033 1.00 64.12 92 LYS A C 1
ATOM 755 O O . LYS A 1 92 ? 31.913 -4.324 -17.609 1.00 64.12 92 LYS A O 1
ATOM 760 N N . ALA A 1 93 ? 29.662 -4.333 -17.595 1.00 68.75 93 ALA A N 1
ATOM 761 C CA . ALA A 1 93 ? 29.507 -4.766 -18.979 1.00 68.75 93 ALA A CA 1
ATOM 762 C C . ALA A 1 93 ? 30.090 -3.728 -19.948 1.00 68.75 93 ALA A C 1
ATOM 764 O O . ALA A 1 93 ? 30.927 -4.082 -20.766 1.00 68.75 93 ALA A O 1
ATOM 765 N N . LEU A 1 94 ? 29.723 -2.450 -19.805 1.00 60.22 94 LEU A N 1
ATOM 766 C CA . LEU A 1 94 ? 30.230 -1.363 -20.652 1.00 60.22 94 LEU A CA 1
ATOM 767 C C . LEU A 1 94 ? 31.756 -1.209 -20.570 1.00 60.22 94 LEU A C 1
ATOM 769 O O . LEU A 1 94 ? 32.399 -1.060 -21.600 1.00 60.22 94 LEU A O 1
ATOM 773 N N . LEU A 1 95 ? 32.345 -1.302 -19.374 1.00 60.81 95 LEU A N 1
ATOM 774 C CA . LEU A 1 95 ? 33.805 -1.264 -19.218 1.00 60.81 95 LEU A CA 1
ATOM 775 C C . LEU A 1 95 ? 34.494 -2.467 -19.881 1.00 60.81 95 LEU A C 1
ATOM 777 O O . LEU A 1 95 ? 35.521 -2.288 -20.521 1.00 60.81 95 LEU A O 1
ATOM 781 N N . GLY A 1 96 ? 33.902 -3.663 -19.797 1.00 59.81 96 GLY A N 1
ATOM 782 C CA . GLY A 1 96 ? 34.403 -4.838 -20.516 1.00 59.81 96 GLY A CA 1
ATOM 783 C C . GLY A 1 96 ? 34.307 -4.717 -22.043 1.00 59.81 96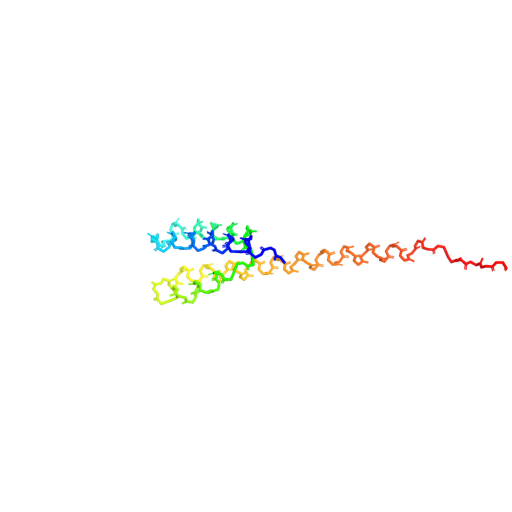 GLY A C 1
ATOM 784 O O . GLY A 1 96 ? 35.132 -5.291 -22.744 1.00 59.81 96 GLY A O 1
ATOM 785 N N . TYR A 1 97 ? 33.347 -3.947 -22.569 1.00 55.47 97 TYR A N 1
ATOM 786 C CA . TYR A 1 97 ? 33.283 -3.620 -24.000 1.00 55.47 97 TYR A CA 1
ATOM 787 C C . TYR A 1 97 ? 34.371 -2.619 -24.419 1.00 55.47 97 TYR A C 1
ATOM 789 O O . TYR A 1 97 ? 34.941 -2.772 -25.495 1.00 55.47 97 TYR A O 1
ATOM 797 N N . CYS A 1 98 ? 34.714 -1.640 -23.574 1.00 52.53 98 CYS A N 1
ATOM 798 C CA . CYS A 1 98 ? 35.779 -0.671 -23.865 1.00 52.53 98 CYS A CA 1
ATOM 799 C C . CYS A 1 98 ? 37.187 -1.293 -23.915 1.00 52.53 98 CYS A C 1
ATOM 801 O O . CYS A 1 98 ? 38.063 -0.749 -24.576 1.00 52.53 98 CYS A O 1
ATOM 803 N N . GLU A 1 99 ? 37.416 -2.426 -23.247 1.00 53.78 99 GLU A N 1
ATOM 804 C CA . GLU A 1 99 ? 38.695 -3.157 -23.298 1.00 53.78 99 GLU A CA 1
ATOM 805 C C . GLU A 1 99 ? 38.838 -4.052 -24.551 1.00 53.78 99 GLU A C 1
ATOM 807 O O . GLU A 1 99 ? 39.902 -4.624 -24.775 1.00 53.78 99 GLU A O 1
ATOM 812 N N . MET A 1 100 ? 37.785 -4.175 -25.373 1.00 54.84 100 MET A N 1
ATOM 813 C CA . MET A 1 100 ? 37.711 -5.095 -26.521 1.00 54.84 100 MET A CA 1
ATOM 814 C C . MET A 1 100 ? 37.716 -4.399 -27.894 1.00 54.84 100 MET A C 1
ATOM 816 O O . MET A 1 100 ? 37.684 -5.091 -28.911 1.00 54.84 100 MET A O 1
ATOM 820 N N . GLU A 1 101 ? 37.765 -3.064 -27.966 1.00 50.75 101 GLU A N 1
ATOM 821 C CA . GLU A 1 101 ? 37.965 -2.370 -29.246 1.00 50.75 101 GLU A CA 1
ATOM 822 C C . GLU A 1 101 ? 39.450 -2.452 -29.652 1.00 50.75 101 GLU A C 1
ATOM 824 O O . GLU A 1 101 ? 40.302 -1.901 -28.948 1.00 50.75 101 GLU A O 1
ATOM 829 N N . PRO A 1 102 ? 39.816 -3.119 -30.768 1.00 53.06 102 PRO A N 1
ATOM 830 C CA . PRO A 1 102 ? 41.170 -3.009 -31.281 1.00 53.06 102 PRO A CA 1
ATOM 831 C C . PRO A 1 102 ? 41.359 -1.576 -31.779 1.00 53.06 102 PRO A C 1
ATOM 833 O O . PRO A 1 102 ? 40.575 -1.086 -32.593 1.00 53.06 102 PRO A O 1
ATOM 836 N N . LEU A 1 103 ? 42.402 -0.909 -31.278 1.00 52.59 103 LEU A N 1
ATOM 837 C CA . LEU A 1 103 ? 42.872 0.379 -31.783 1.00 52.59 103 LEU A CA 1
ATOM 838 C C . LEU A 1 103 ? 43.020 0.277 -33.304 1.00 52.59 103 LEU A C 1
ATOM 840 O O . LEU A 1 103 ? 43.950 -0.354 -33.802 1.00 52.59 103 LEU A O 1
ATOM 844 N N . TYR A 1 104 ? 42.079 0.869 -34.035 1.00 51.62 104 TYR A N 1
ATOM 845 C CA . TYR A 1 104 ? 42.153 0.979 -35.481 1.00 51.62 104 TYR A CA 1
ATOM 846 C C . TYR A 1 104 ? 43.373 1.846 -35.809 1.00 51.62 104 TYR A C 1
ATOM 848 O O . TYR A 1 104 ? 43.344 3.059 -35.608 1.00 51.62 104 TYR A O 1
ATOM 856 N N . THR A 1 105 ? 44.464 1.226 -36.254 1.00 52.78 105 THR A N 1
ATOM 857 C CA . THR A 1 105 ? 45.613 1.913 -36.852 1.00 52.78 105 THR A CA 1
ATOM 858 C C . THR A 1 105 ? 45.383 1.966 -38.360 1.00 52.78 105 THR A C 1
ATOM 860 O O . THR A 1 105 ? 45.482 0.916 -38.999 1.00 52.78 105 THR A O 1
ATOM 863 N N . PRO A 1 106 ? 45.031 3.126 -38.943 1.00 51.97 106 PRO A N 1
ATOM 864 C CA . PRO A 1 106 ? 44.989 3.262 -40.392 1.00 51.97 106 PRO A CA 1
ATOM 865 C C . PRO A 1 106 ? 46.422 3.216 -40.938 1.00 51.97 106 PRO A C 1
ATOM 867 O O . PRO A 1 106 ? 47.317 3.802 -40.325 1.00 51.97 106 PRO A O 1
ATOM 870 N N . GLU A 1 107 ? 46.610 2.504 -42.052 1.00 49.22 107 GLU A N 1
ATOM 871 C CA . GLU A 1 107 ? 47.860 2.446 -42.832 1.00 49.22 107 GLU A CA 1
ATOM 872 C C . GLU A 1 107 ? 48.306 3.820 -43.354 1.00 49.22 107 GLU A C 1
ATOM 874 O O . GLU A 1 107 ? 47.428 4.629 -43.745 1.00 49.22 107 GLU A O 1
#

Organism: Staphylococcus gallinarum (NCBI:txid1293)

Sequence (107 aa):
MNDIKSLKSEKEVLDFLFGLIKIEITKTNIESISSMIYEMMLKHPTATSWFDFRFAVSEENKVLAELISVNEKNLESVMLRKYREDARKTRKALLGYCEMEPLYTPE

Radius of gyration: 21.37 Å; chains: 1; bounding box: 61×22×60 Å

Secondary structure (DSSP, 8-state):
--HHHHHHHHHHHHHHHHHHHTSPP-TTTHHHHHHHHHHHHHHSTT-THHHHHHHHHTTT-HHHHHHHHHHHHHHHHHHHHHHHHHHHHHHHHHHHHHTS-------

pLDDT: mean 81.4, std 14.5, range [49.22, 96.5]